Protein AF-A0A1Y4B1B4-F1 (afdb_monomer_lite)

Foldseek 3Di:
DDPDPVSVVVVVVVVVVCVVLVVLLVVLCVVVVQCVDDCRCNPDDCVSSVVSVVVVVVCVVPPDD

Radius of gyration: 15.01 Å; chains: 1; bounding box: 27×37×34 Å

Sequence (65 aa):
MPRNKLQGIVFGIIMSYAMAYGMEVYNIAIKEGVNLTAGGFSNMTNLIFWDALKEASYMARYAPI

pLDDT: mean 76.41, std 9.88, range [44.62, 87.12]

Structure (mmCIF, N/CA/C/O backbone):
data_AF-A0A1Y4B1B4-F1
#
_entry.id   AF-A0A1Y4B1B4-F1
#
loop_
_atom_site.group_PDB
_atom_site.id
_atom_site.type_symbol
_atom_site.label_atom_id
_atom_site.label_alt_id
_atom_site.label_comp_id
_atom_site.label_asym_id
_atom_site.label_entity_id
_atom_site.label_seq_id
_atom_site.pdbx_PDB_ins_code
_atom_site.Cartn_x
_atom_site.Cartn_y
_atom_site.Cartn_z
_atom_site.occupancy
_atom_site.B_iso_or_equiv
_atom_site.auth_seq_id
_atom_site.auth_comp_id
_atom_site.auth_asym_id
_atom_site.auth_atom_id
_atom_site.pdbx_PDB_model_num
ATOM 1 N N . MET A 1 1 ? -0.459 18.937 9.320 1.00 56.94 1 MET A N 1
ATOM 2 C CA . MET A 1 1 ? -0.295 18.857 10.788 1.00 56.94 1 MET A CA 1
ATOM 3 C C . MET A 1 1 ? -1.687 18.744 11.398 1.00 56.94 1 MET A C 1
ATOM 5 O O . MET A 1 1 ? -2.505 19.610 11.095 1.00 56.94 1 MET A O 1
ATOM 9 N N . PRO A 1 2 ? -2.013 17.654 12.115 1.00 54.69 2 PRO A N 1
ATOM 10 C CA . PRO A 1 2 ? -3.369 17.421 12.609 1.00 54.69 2 PRO A CA 1
ATOM 11 C C . PRO A 1 2 ? -3.776 18.550 13.557 1.00 54.69 2 PRO A C 1
ATOM 13 O O . PRO A 1 2 ? -3.091 18.825 14.538 1.00 54.69 2 PRO A O 1
ATOM 16 N N . ARG A 1 3 ? -4.874 19.233 13.226 1.00 66.19 3 ARG A N 1
ATOM 17 C CA . ARG A 1 3 ? -5.335 20.442 13.929 1.00 66.19 3 ARG A CA 1
ATOM 18 C C . ARG A 1 3 ? -6.367 20.123 15.022 1.00 66.19 3 ARG A C 1
ATOM 20 O O . ARG A 1 3 ? -6.675 20.987 15.829 1.00 66.19 3 ARG A O 1
ATOM 27 N N . ASN A 1 4 ? -6.871 18.881 15.047 1.00 77.69 4 ASN A N 1
ATOM 28 C CA . ASN A 1 4 ? -7.893 18.359 15.963 1.00 77.69 4 ASN A CA 1
ATOM 29 C C . ASN A 1 4 ? -7.587 16.910 16.387 1.00 77.69 4 ASN A C 1
ATOM 31 O O . ASN A 1 4 ? -7.041 16.138 15.597 1.00 77.69 4 ASN A O 1
ATOM 35 N N . LYS A 1 5 ? -8.017 16.503 17.596 1.00 75.75 5 LYS A N 1
ATOM 36 C CA . LYS A 1 5 ? -7.805 15.136 18.129 1.00 75.75 5 LYS A CA 1
ATOM 37 C C . LYS A 1 5 ? -8.331 14.033 17.199 1.00 75.75 5 LYS A C 1
ATOM 39 O O . LYS A 1 5 ? -7.641 13.043 16.990 1.00 75.75 5 LYS A O 1
ATOM 44 N N . LEU A 1 6 ? -9.498 14.233 16.581 1.00 78.56 6 LEU A N 1
ATOM 45 C CA . LEU A 1 6 ? -10.070 13.285 15.613 1.00 78.56 6 LEU A CA 1
ATOM 46 C C . LEU A 1 6 ? -9.214 13.142 14.346 1.00 78.56 6 LEU A C 1
ATOM 48 O O . LEU A 1 6 ? -9.011 12.029 13.875 1.00 78.56 6 LEU A O 1
ATOM 52 N N . GLN A 1 7 ? -8.647 14.239 13.828 1.00 79.25 7 GLN A N 1
ATOM 53 C CA . GLN A 1 7 ? -7.700 14.166 12.709 1.00 79.25 7 GLN A CA 1
ATOM 54 C C . GLN A 1 7 ? -6.426 13.421 13.101 1.00 79.25 7 GLN A C 1
ATOM 56 O O . GLN A 1 7 ? -5.905 12.677 12.284 1.00 79.25 7 GLN A O 1
ATOM 61 N N . GLY A 1 8 ? -5.934 13.597 14.331 1.00 83.00 8 GLY A N 1
ATOM 62 C CA . GLY A 1 8 ? -4.774 12.856 14.831 1.00 83.00 8 GLY A CA 1
ATOM 63 C C . GLY A 1 8 ? -5.016 11.346 14.866 1.0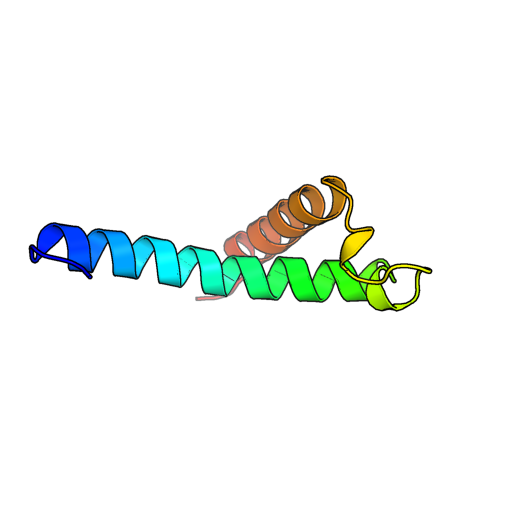0 83.00 8 GLY A C 1
ATOM 64 O O . GLY A 1 8 ? -4.159 10.588 14.424 1.00 83.00 8 GLY A O 1
ATOM 65 N N . ILE A 1 9 ? -6.201 10.918 15.314 1.00 85.81 9 ILE A N 1
ATOM 66 C CA . ILE A 1 9 ? -6.595 9.500 15.342 1.00 85.81 9 ILE A CA 1
ATOM 67 C C . ILE A 1 9 ? -6.713 8.942 13.921 1.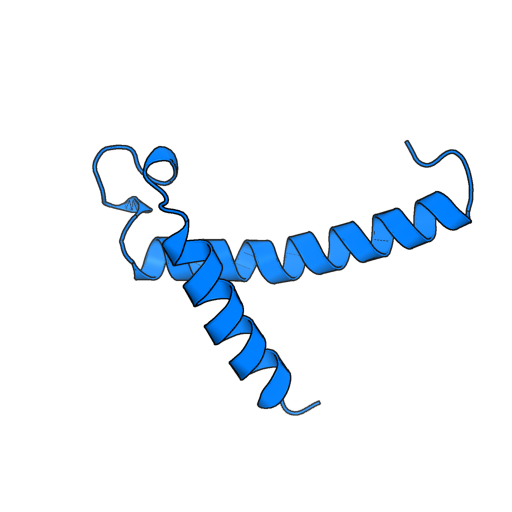00 85.81 9 ILE A C 1
ATOM 69 O O . ILE A 1 9 ? -6.096 7.928 13.609 1.00 85.81 9 ILE A O 1
ATOM 73 N N . VAL A 1 10 ? -7.453 9.620 13.039 1.00 86.06 10 VAL A N 1
ATOM 74 C CA . VAL A 1 10 ? -7.633 9.178 11.646 1.00 86.06 10 VAL A CA 1
ATOM 75 C C . VAL A 1 10 ? -6.296 9.140 10.903 1.00 86.06 10 VAL A C 1
ATOM 77 O O . VAL A 1 10 ? -6.014 8.177 10.197 1.00 86.06 10 VAL A O 1
ATOM 80 N N . PHE A 1 11 ? -5.441 10.145 11.099 1.00 83.75 11 PHE A N 1
ATOM 81 C CA . PHE A 1 11 ? -4.108 10.174 10.504 1.00 83.75 11 PHE A CA 1
ATOM 82 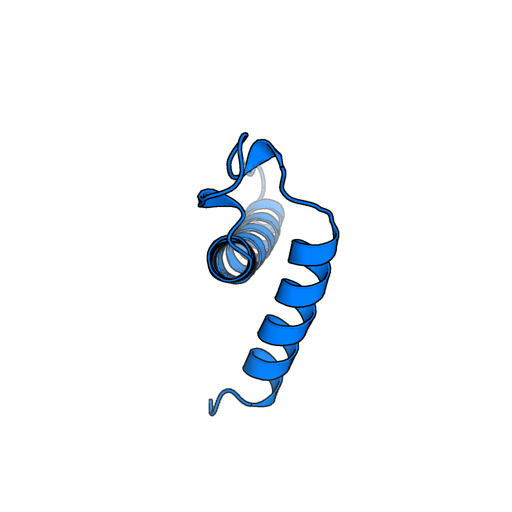C C . PHE A 1 11 ? -3.234 9.041 11.046 1.00 83.75 11 PHE A C 1
ATOM 84 O O . PHE A 1 11 ? -2.592 8.356 10.263 1.00 83.75 11 PHE A O 1
ATOM 91 N N . GLY A 1 12 ? -3.260 8.782 12.356 1.00 84.25 12 GLY A N 1
ATOM 92 C CA . GLY A 1 12 ? -2.547 7.656 12.960 1.00 84.25 12 GLY A CA 1
ATOM 93 C C . GLY A 1 12 ? -2.964 6.307 12.371 1.00 84.25 12 GLY A C 1
ATOM 94 O O . GLY A 1 12 ? -2.099 5.511 12.021 1.00 84.25 12 GLY A O 1
ATOM 95 N N . ILE A 1 13 ? -4.270 6.092 12.179 1.00 87.12 13 ILE A N 1
ATOM 96 C CA . ILE A 1 13 ? -4.815 4.872 11.565 1.00 87.12 13 ILE A CA 1
ATOM 97 C C . ILE A 1 13 ? -4.366 4.746 10.105 1.00 87.12 13 ILE A C 1
ATOM 99 O O . ILE A 1 13 ? -3.864 3.703 9.694 1.00 87.12 13 ILE A O 1
ATOM 103 N N . ILE A 1 14 ? -4.510 5.806 9.307 1.00 86.44 14 ILE A N 1
ATOM 104 C CA . ILE A 1 14 ? -4.087 5.784 7.900 1.00 86.44 14 ILE A CA 1
ATOM 105 C C . ILE A 1 14 ? -2.585 5.508 7.800 1.00 86.44 14 ILE A C 1
ATOM 107 O O . ILE A 1 14 ? -2.174 4.686 6.988 1.00 86.44 14 ILE A O 1
ATOM 111 N N . MET A 1 15 ? -1.770 6.133 8.651 1.00 86.06 15 MET A N 1
ATOM 112 C CA . MET A 1 15 ? -0.325 5.916 8.671 1.00 86.06 15 MET A CA 1
ATOM 113 C C . MET A 1 15 ? 0.041 4.494 9.103 1.00 86.06 15 MET A C 1
ATOM 115 O O . MET A 1 15 ? 0.943 3.912 8.507 1.00 86.06 15 MET A O 1
ATOM 119 N N . SER A 1 16 ? -0.650 3.908 10.090 1.00 85.75 16 SER A N 1
ATOM 120 C CA . SER A 1 16 ? -0.383 2.526 10.508 1.00 85.75 16 SER A CA 1
ATOM 121 C C . SER A 1 16 ? -0.717 1.527 9.403 1.00 85.75 16 SER A C 1
ATOM 123 O O . SER A 1 16 ? 0.078 0.627 9.140 1.00 85.75 16 SER A O 1
ATOM 125 N N . TYR A 1 17 ? -1.843 1.718 8.707 1.00 81.19 17 TYR A N 1
ATOM 126 C CA . TYR A 1 17 ? -2.197 0.885 7.556 1.00 81.19 17 TYR A CA 1
ATOM 127 C C . TYR A 1 17 ? -1.235 1.093 6.385 1.00 81.19 17 TYR A C 1
ATOM 129 O O . TYR A 1 17 ? -0.784 0.116 5.795 1.00 81.19 17 TYR A O 1
ATOM 137 N N . ALA A 1 18 ? -0.875 2.340 6.074 1.00 83.50 18 ALA A N 1
ATOM 138 C CA . ALA A 1 18 ? 0.056 2.654 4.995 1.00 83.50 18 ALA A CA 1
ATOM 139 C C . ALA A 1 18 ? 1.459 2.085 5.251 1.00 83.50 18 ALA A C 1
ATOM 141 O O . ALA A 1 18 ? 2.086 1.599 4.318 1.00 83.50 18 ALA A O 1
ATOM 142 N N . MET A 1 19 ? 1.942 2.099 6.496 1.00 85.69 19 MET A N 1
ATOM 143 C CA . MET A 1 19 ? 3.226 1.492 6.867 1.00 85.69 19 MET A CA 1
ATOM 144 C C . MET A 1 19 ? 3.196 -0.031 6.751 1.00 85.69 19 MET A C 1
ATOM 146 O O . MET A 1 19 ? 4.070 -0.603 6.106 1.00 85.69 19 MET A O 1
ATOM 150 N N . ALA A 1 20 ? 2.190 -0.685 7.338 1.00 83.62 20 ALA A N 1
ATOM 151 C CA . ALA A 1 20 ? 2.080 -2.142 7.285 1.00 83.62 20 ALA A CA 1
ATOM 152 C C . ALA A 1 20 ? 1.946 -2.643 5.839 1.00 83.62 20 ALA A C 1
ATOM 154 O O . ALA A 1 20 ? 2.658 -3.549 5.419 1.00 83.62 20 ALA A O 1
ATOM 155 N N . TYR A 1 21 ? 1.084 -1.998 5.054 1.00 81.19 21 TYR A N 1
ATOM 156 C CA . TYR A 1 21 ? 0.874 -2.352 3.656 1.00 81.19 21 TYR A CA 1
ATOM 157 C C . TYR A 1 21 ? 2.053 -1.952 2.756 1.00 81.19 21 TYR A C 1
ATOM 159 O O . TYR A 1 21 ? 2.425 -2.694 1.854 1.00 81.19 21 TYR A O 1
ATOM 167 N N . GLY A 1 22 ? 2.682 -0.803 3.010 1.00 84.31 22 GLY A N 1
ATOM 168 C CA . GLY A 1 22 ? 3.819 -0.316 2.229 1.00 84.31 22 GLY A CA 1
ATOM 169 C C . GLY A 1 22 ? 5.040 -1.231 2.314 1.00 84.31 22 GLY A C 1
ATOM 170 O O . GLY A 1 22 ? 5.704 -1.445 1.301 1.00 84.31 22 GLY A O 1
ATOM 171 N N . MET A 1 23 ? 5.304 -1.820 3.485 1.00 85.88 23 MET A N 1
ATOM 172 C CA . MET A 1 23 ? 6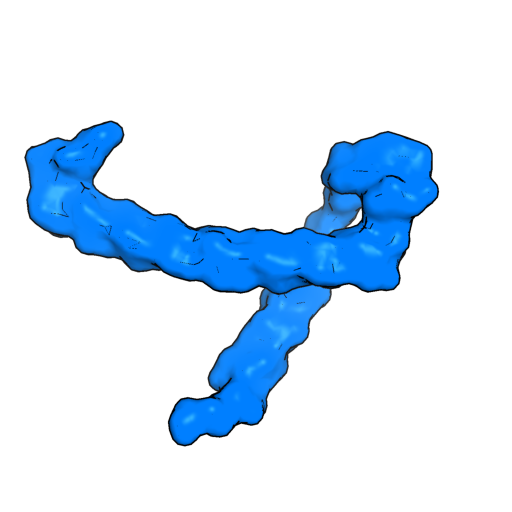.377 -2.809 3.643 1.00 85.88 23 MET A CA 1
ATOM 173 C C . MET A 1 23 ? 6.104 -4.088 2.849 1.00 85.88 23 MET A C 1
ATOM 175 O O . MET A 1 23 ? 7.022 -4.649 2.255 1.00 85.88 23 MET A O 1
ATOM 179 N N . GLU 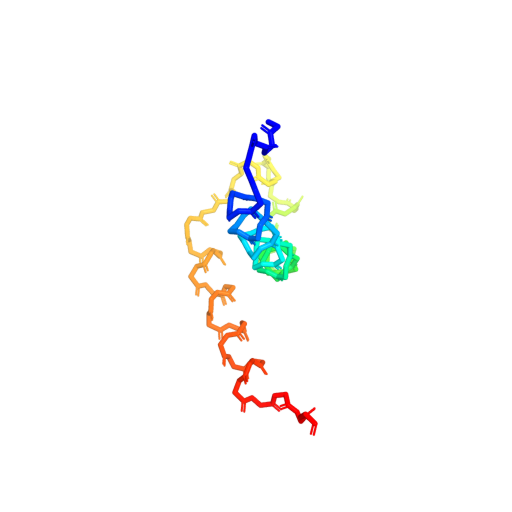A 1 24 ? 4.844 -4.511 2.784 1.00 84.06 24 GLU A N 1
ATOM 180 C CA . GLU A 1 24 ? 4.456 -5.691 2.016 1.00 84.06 24 GLU A CA 1
ATOM 181 C C . GLU A 1 24 ? 4.589 -5.456 0.507 1.00 84.06 24 GLU A C 1
ATOM 183 O O . GLU A 1 24 ? 5.208 -6.246 -0.203 1.00 84.06 24 GLU A O 1
ATOM 188 N N . VAL A 1 25 ? 4.112 -4.304 0.024 1.00 84.50 25 VAL A N 1
ATOM 189 C CA . VAL A 1 25 ? 4.302 -3.870 -1.370 1.00 84.50 25 VAL A CA 1
ATOM 190 C C . VAL A 1 25 ? 5.785 -3.829 -1.736 1.00 84.50 25 VAL A C 1
ATOM 192 O O . VAL A 1 25 ? 6.163 -4.269 -2.820 1.00 84.50 25 VAL A O 1
ATOM 195 N N . TYR A 1 26 ? 6.633 -3.328 -0.837 1.00 82.31 26 TYR A N 1
ATOM 196 C CA . TYR A 1 26 ? 8.074 -3.270 -1.055 1.00 82.31 26 TYR A CA 1
ATOM 197 C C . TYR A 1 26 ? 8.703 -4.666 -1.167 1.00 82.31 26 TYR A C 1
ATOM 199 O O . TYR A 1 26 ? 9.481 -4.921 -2.090 1.00 82.31 26 TYR A O 1
ATOM 207 N N . ASN A 1 27 ? 8.332 -5.589 -0.277 1.00 84.00 27 ASN A N 1
ATOM 208 C CA . ASN A 1 27 ? 8.818 -6.968 -0.312 1.00 84.00 27 ASN A CA 1
ATOM 209 C C . ASN A 1 27 ? 8.414 -7.682 -1.606 1.00 84.00 27 ASN A C 1
ATOM 211 O O . ASN A 1 27 ? 9.257 -8.327 -2.232 1.00 84.00 27 ASN A O 1
ATOM 215 N N . ILE A 1 28 ? 7.167 -7.520 -2.056 1.00 85.12 28 ILE A N 1
ATOM 216 C CA . ILE A 1 28 ? 6.714 -8.113 -3.320 1.00 85.12 28 ILE A CA 1
ATOM 217 C C . ILE A 1 28 ? 7.384 -7.457 -4.519 1.00 85.12 28 ILE A C 1
ATOM 219 O O . ILE A 1 28 ? 7.806 -8.160 -5.429 1.00 85.12 28 ILE A O 1
ATOM 223 N N . ALA A 1 29 ? 7.569 -6.138 -4.520 1.00 82.62 29 ALA A N 1
ATOM 224 C CA . ALA A 1 29 ? 8.297 -5.461 -5.591 1.00 82.62 29 ALA A CA 1
ATOM 225 C C . ALA A 1 29 ? 9.729 -6.009 -5.747 1.00 82.62 29 ALA A C 1
ATOM 227 O O . ALA A 1 29 ? 10.219 -6.174 -6.865 1.00 82.62 29 ALA A O 1
ATOM 228 N N . ILE A 1 30 ? 10.403 -6.330 -4.639 1.00 82.88 30 ILE A N 1
ATOM 229 C CA . ILE A 1 30 ? 11.716 -6.986 -4.668 1.00 82.88 30 ILE A CA 1
ATOM 230 C C . ILE A 1 30 ? 11.603 -8.435 -5.155 1.00 82.88 30 ILE A C 1
ATOM 232 O O . ILE A 1 30 ? 12.418 -8.854 -5.976 1.00 82.88 30 ILE A O 1
ATOM 236 N N . LYS A 1 31 ? 10.604 -9.186 -4.680 1.00 82.06 31 LYS A N 1
ATOM 237 C CA . LYS A 1 31 ? 10.348 -10.585 -5.065 1.00 82.06 31 LYS A CA 1
ATOM 238 C C . LYS A 1 31 ? 10.066 -10.738 -6.563 1.00 82.06 31 LYS A C 1
ATOM 240 O O . LYS A 1 31 ? 10.604 -11.642 -7.189 1.00 82.06 31 LYS A O 1
ATOM 245 N N . GLU A 1 32 ? 9.308 -9.810 -7.139 1.00 79.38 32 GLU A N 1
ATOM 246 C CA . GLU A 1 32 ? 9.020 -9.696 -8.576 1.00 79.38 32 GLU A CA 1
ATOM 247 C C . GLU A 1 32 ? 10.212 -9.134 -9.381 1.00 79.38 32 GLU A C 1
ATOM 249 O O . GLU A 1 32 ? 10.140 -8.967 -10.596 1.00 79.38 32 GLU A O 1
ATOM 254 N N . GLY A 1 33 ? 11.337 -8.825 -8.725 1.00 75.62 33 GLY A N 1
ATOM 255 C CA . GLY A 1 33 ? 12.564 -8.389 -9.388 1.00 75.62 33 GLY A CA 1
ATOM 256 C C . GLY A 1 33 ? 12.513 -6.962 -9.931 1.00 75.62 33 GLY A C 1
ATOM 257 O O . GLY A 1 33 ? 13.385 -6.573 -10.704 1.00 75.62 33 GLY A O 1
ATOM 258 N N . VAL A 1 34 ? 11.549 -6.142 -9.508 1.00 75.94 34 VAL A N 1
ATOM 259 C CA . VAL A 1 34 ? 11.358 -4.769 -10.009 1.00 75.94 34 VAL A CA 1
ATOM 260 C C . VAL A 1 34 ? 12.580 -3.904 -9.711 1.00 75.94 34 VAL A C 1
ATOM 262 O O . VAL A 1 34 ? 13.014 -3.125 -10.555 1.00 75.94 34 VAL A O 1
ATOM 265 N N . ASN A 1 35 ? 13.224 -4.122 -8.564 1.00 74.00 35 ASN A N 1
ATOM 266 C CA . ASN A 1 35 ? 14.495 -3.482 -8.216 1.00 74.00 35 ASN A CA 1
ATOM 267 C C . ASN A 1 35 ? 15.650 -3.826 -9.189 1.00 74.00 35 ASN A C 1
ATOM 269 O O . ASN A 1 35 ? 16.598 -3.059 -9.316 1.00 74.00 35 ASN A O 1
ATOM 273 N N . LEU A 1 36 ? 15.580 -4.967 -9.881 1.00 73.88 36 LEU A N 1
ATOM 274 C CA . LEU A 1 36 ? 16.591 -5.429 -10.841 1.00 73.88 36 LEU A CA 1
ATOM 275 C C . LEU A 1 36 ? 16.254 -5.043 -12.291 1.00 73.88 36 LEU A C 1
ATOM 277 O O . LEU A 1 36 ? 17.101 -5.171 -13.174 1.00 73.88 36 LEU A O 1
ATOM 281 N N . THR A 1 37 ? 15.033 -4.567 -12.552 1.00 71.44 37 THR A N 1
ATOM 282 C CA . THR A 1 37 ? 14.634 -4.083 -13.879 1.00 71.44 37 THR A CA 1
ATOM 283 C C . THR A 1 37 ? 15.220 -2.700 -14.172 1.00 71.44 37 THR A C 1
ATOM 285 O O . THR A 1 37 ? 15.392 -1.874 -13.274 1.00 71.44 37 THR A O 1
ATOM 288 N N . ALA A 1 38 ? 15.530 -2.416 -15.442 1.00 60.00 38 ALA A N 1
ATOM 289 C CA . ALA A 1 38 ? 16.003 -1.096 -15.859 1.00 60.00 38 ALA A CA 1
ATOM 290 C C . ALA A 1 38 ? 14.932 -0.039 -15.530 1.00 60.00 38 ALA A C 1
ATOM 292 O O . ALA A 1 38 ? 13.849 -0.062 -16.106 1.00 60.00 38 ALA A O 1
ATOM 293 N N . GLY A 1 39 ? 15.214 0.855 -14.577 1.00 68.88 39 GLY A N 1
ATOM 294 C CA . GLY A 1 39 ? 14.239 1.809 -14.025 1.00 68.88 39 GLY A CA 1
ATOM 295 C C . GLY A 1 39 ? 13.812 1.535 -12.575 1.00 68.88 39 GLY A C 1
ATOM 296 O O . GLY A 1 39 ? 13.185 2.400 -11.968 1.00 68.88 39 GLY A O 1
ATOM 297 N N . GLY A 1 40 ? 14.193 0.394 -11.988 1.00 73.25 40 GLY A N 1
ATOM 298 C CA . GLY A 1 40 ? 13.967 0.069 -10.576 1.00 73.25 40 GLY A CA 1
ATOM 299 C C . GLY A 1 40 ? 12.495 0.167 -10.164 1.00 73.25 40 GLY A C 1
ATOM 300 O O . GLY A 1 40 ? 11.591 -0.150 -10.935 1.00 73.25 40 GLY A O 1
ATOM 301 N N . PHE A 1 41 ? 12.237 0.690 -8.961 1.00 69.50 41 PHE A N 1
ATOM 302 C CA . PHE A 1 41 ? 10.876 0.914 -8.450 1.00 69.50 41 PHE A CA 1
ATOM 303 C C . PHE A 1 41 ? 10.025 1.879 -9.296 1.00 69.50 41 PHE A C 1
ATOM 305 O O . PHE A 1 41 ? 8.803 1.869 -9.171 1.00 69.50 41 PHE A O 1
ATOM 312 N N . SER A 1 42 ? 10.620 2.668 -10.197 1.00 68.75 42 SER A N 1
ATOM 313 C CA . SER A 1 42 ? 9.859 3.507 -11.137 1.00 68.75 42 SER A CA 1
ATOM 314 C C . SER A 1 42 ? 9.144 2.691 -12.219 1.00 68.75 42 SER A C 1
ATOM 316 O O . SER A 1 42 ? 8.236 3.209 -12.859 1.00 68.75 42 SER A O 1
ATOM 318 N N . ASN A 1 43 ? 9.526 1.421 -12.406 1.00 70.12 43 ASN A N 1
ATOM 319 C CA . ASN A 1 43 ? 8.851 0.465 -13.287 1.00 70.12 43 ASN A CA 1
ATOM 320 C C . ASN A 1 43 ? 7.837 -0.427 -12.547 1.00 70.12 43 ASN A C 1
ATOM 322 O O . ASN A 1 43 ? 7.357 -1.418 -13.100 1.00 70.12 43 ASN A O 1
ATOM 326 N N . MET A 1 44 ? 7.485 -0.090 -11.298 1.00 71.88 44 MET A N 1
ATOM 327 C CA . MET A 1 44 ? 6.429 -0.793 -10.573 1.00 71.88 44 MET A CA 1
ATOM 328 C C . MET A 1 44 ? 5.101 -0.706 -11.331 1.00 71.88 44 MET A C 1
ATOM 330 O O . MET A 1 44 ? 4.551 0.374 -11.541 1.00 71.88 44 MET A O 1
ATOM 334 N N . THR A 1 45 ? 4.553 -1.863 -11.696 1.00 76.88 45 THR A N 1
ATOM 335 C CA . THR A 1 45 ? 3.208 -1.953 -12.264 1.00 76.88 45 THR A CA 1
ATOM 336 C C . THR A 1 45 ? 2.162 -2.057 -11.155 1.00 76.88 45 THR A C 1
ATOM 338 O O . THR A 1 45 ? 2.429 -2.559 -10.061 1.00 76.88 45 THR A O 1
ATOM 341 N N . ASN A 1 46 ? 0.925 -1.639 -11.448 1.00 78.12 46 ASN A N 1
ATOM 342 C CA . ASN A 1 46 ? -0.197 -1.747 -10.505 1.00 78.12 46 ASN A CA 1
ATOM 343 C C . ASN A 1 46 ? -0.491 -3.195 -10.052 1.00 78.12 46 ASN A C 1
ATOM 345 O O . ASN A 1 46 ? -1.206 -3.391 -9.071 1.00 78.12 46 ASN A O 1
ATOM 349 N N . LEU A 1 47 ? 0.070 -4.202 -10.732 1.00 78.56 47 LEU A N 1
ATOM 350 C CA . LEU A 1 47 ? -0.033 -5.615 -10.362 1.00 78.56 47 LEU A CA 1
ATOM 351 C C . LEU A 1 47 ? 0.643 -5.917 -9.018 1.00 78.56 47 LEU A C 1
ATOM 353 O O . LEU A 1 47 ? 0.098 -6.679 -8.231 1.00 78.56 47 LEU A O 1
ATOM 357 N N . ILE A 1 48 ? 1.752 -5.247 -8.701 1.00 81.19 48 ILE A N 1
ATOM 358 C CA . ILE A 1 48 ? 2.494 -5.450 -7.446 1.00 81.19 48 ILE A CA 1
ATOM 359 C C . ILE A 1 48 ? 1.630 -5.076 -6.242 1.00 81.19 48 ILE A C 1
ATOM 361 O O . ILE A 1 48 ? 1.637 -5.768 -5.231 1.00 81.19 48 ILE A O 1
ATOM 365 N N . PHE A 1 49 ? 0.834 -4.010 -6.357 1.00 80.38 49 PHE A N 1
ATOM 366 C CA . PHE A 1 49 ? -0.132 -3.642 -5.322 1.00 80.38 49 PHE A CA 1
ATOM 367 C C . PHE A 1 49 ? -1.238 -4.698 -5.184 1.00 80.38 49 PHE A C 1
ATOM 369 O O . PHE A 1 49 ? -1.672 -5.007 -4.080 1.00 80.38 49 PHE A O 1
ATOM 376 N N . TRP A 1 50 ? -1.694 -5.283 -6.291 1.00 81.12 50 TRP A N 1
ATOM 377 C CA . TRP A 1 50 ? -2.705 -6.339 -6.246 1.00 81.12 50 TRP A CA 1
ATOM 378 C C . TRP A 1 50 ? -2.183 -7.616 -5.581 1.00 81.12 50 TRP A C 1
ATOM 380 O O . TRP A 1 50 ? -2.882 -8.222 -4.767 1.00 81.12 50 TRP A O 1
ATOM 390 N N . ASP A 1 51 ? -0.946 -8.000 -5.876 1.00 82.75 51 ASP A N 1
ATOM 391 C CA . ASP A 1 51 ? -0.331 -9.173 -5.262 1.00 82.75 51 ASP A CA 1
ATOM 392 C C . ASP A 1 51 ? 0.067 -8.909 -3.804 1.00 82.75 51 ASP A C 1
ATOM 394 O O . ASP A 1 51 ? -0.127 -9.784 -2.961 1.00 82.75 51 ASP A O 1
ATOM 398 N N . ALA A 1 52 ? 0.446 -7.674 -3.456 1.00 83.12 52 ALA A N 1
ATOM 399 C CA . ALA A 1 52 ? 0.661 -7.260 -2.066 1.00 83.12 52 ALA A CA 1
ATOM 400 C C . ALA A 1 52 ? -0.620 -7.297 -1.248 1.00 83.12 52 ALA A C 1
ATOM 402 O O . ALA A 1 52 ? -0.605 -7.752 -0.109 1.00 83.12 52 ALA A O 1
ATOM 403 N N . LEU A 1 53 ? -1.755 -6.899 -1.827 1.00 82.00 53 LEU A N 1
ATOM 404 C CA . LEU A 1 53 ? -3.055 -7.062 -1.179 1.00 82.00 53 LEU A CA 1
ATOM 405 C C . LEU A 1 53 ? -3.395 -8.531 -0.947 1.00 82.00 53 LEU A C 1
ATOM 407 O O . LEU A 1 53 ? -3.909 -8.866 0.120 1.00 82.00 53 LEU A O 1
ATOM 411 N N . LYS A 1 54 ? -3.110 -9.414 -1.910 1.00 82.06 54 LYS A N 1
ATOM 412 C CA . LYS A 1 54 ? -3.343 -10.851 -1.732 1.00 82.06 54 LYS A CA 1
ATOM 413 C C . LYS A 1 54 ? -2.469 -11.413 -0.620 1.00 82.06 54 LYS A C 1
ATOM 415 O O . LYS A 1 54 ? -3.032 -11.986 0.309 1.00 82.06 54 LYS A O 1
ATOM 420 N N . GLU A 1 55 ? -1.147 -11.239 -0.669 1.00 79.88 55 GLU A N 1
ATOM 421 C CA . GLU A 1 55 ? -0.246 -11.766 0.370 1.00 79.88 55 GLU A CA 1
ATOM 422 C C . GLU A 1 55 ? -0.558 -11.152 1.742 1.00 79.88 55 GLU A C 1
ATOM 424 O O . GLU A 1 55 ? -0.712 -11.898 2.709 1.00 79.88 55 GLU A O 1
ATOM 429 N N . ALA A 1 56 ? -0.818 -9.840 1.822 1.00 79.12 56 ALA A N 1
ATOM 430 C CA . ALA A 1 56 ? -1.264 -9.191 3.056 1.00 79.12 56 ALA A CA 1
ATOM 431 C C . ALA A 1 56 ? -2.591 -9.770 3.574 1.00 79.12 56 ALA A C 1
ATOM 433 O O . ALA A 1 56 ? -2.745 -9.973 4.775 1.00 79.12 56 ALA A O 1
ATOM 434 N N . SER A 1 57 ? -3.555 -10.068 2.695 1.00 77.75 57 SER A N 1
ATOM 435 C CA . SER A 1 57 ? -4.836 -10.674 3.088 1.00 77.75 57 SER A CA 1
ATOM 436 C C . SER A 1 57 ? -4.690 -12.125 3.553 1.00 77.75 57 SER A C 1
ATOM 438 O O . SER A 1 57 ? -5.399 -12.553 4.466 1.00 77.75 57 SER A O 1
ATOM 440 N N . TYR A 1 58 ? -3.751 -12.875 2.967 1.00 75.81 58 TYR A N 1
ATOM 441 C CA . TYR A 1 58 ? -3.411 -14.222 3.408 1.00 75.81 58 TYR A CA 1
ATOM 442 C C . TYR A 1 58 ? -2.707 -14.185 4.760 1.00 75.81 58 TYR A C 1
ATOM 444 O O . TYR A 1 58 ? -3.103 -14.920 5.660 1.00 75.81 58 TYR A O 1
ATOM 452 N N . MET A 1 59 ? -1.742 -13.286 4.954 1.00 72.00 59 MET A N 1
ATOM 453 C CA . MET A 1 59 ? -1.099 -13.104 6.252 1.00 72.00 59 MET A CA 1
ATOM 454 C C . MET A 1 59 ? -2.086 -12.618 7.311 1.00 72.00 59 MET A C 1
ATOM 456 O O . MET A 1 59 ? -2.117 -13.181 8.391 1.00 72.00 59 MET A O 1
ATOM 460 N N . ALA A 1 60 ? -2.976 -11.673 7.006 1.00 69.31 60 ALA A N 1
ATOM 461 C CA . ALA A 1 60 ? -4.004 -11.231 7.950 1.00 69.31 60 ALA A CA 1
ATOM 462 C C . ALA A 1 60 ? -5.001 -12.344 8.330 1.00 69.31 60 ALA A C 1
ATOM 464 O O . ALA A 1 60 ? -5.545 -12.333 9.431 1.00 69.31 60 ALA A O 1
ATOM 465 N N . ARG A 1 61 ? -5.255 -13.307 7.433 1.00 60.06 61 ARG A N 1
ATOM 466 C CA . ARG A 1 61 ? -6.142 -14.453 7.690 1.00 60.06 61 ARG A CA 1
ATOM 467 C C . ARG A 1 61 ? -5.446 -15.604 8.425 1.00 60.06 61 ARG A C 1
ATOM 469 O O . ARG A 1 61 ? -6.116 -16.316 9.166 1.00 60.06 61 ARG A O 1
ATOM 476 N N . TYR A 1 62 ? -4.149 -15.809 8.196 1.00 60.50 62 TYR A N 1
ATOM 477 C CA . TYR A 1 62 ? -3.378 -16.934 8.740 1.00 60.50 62 TYR A CA 1
ATOM 478 C C . TYR A 1 62 ? -2.383 -16.546 9.842 1.00 60.50 62 TYR A C 1
ATOM 480 O O .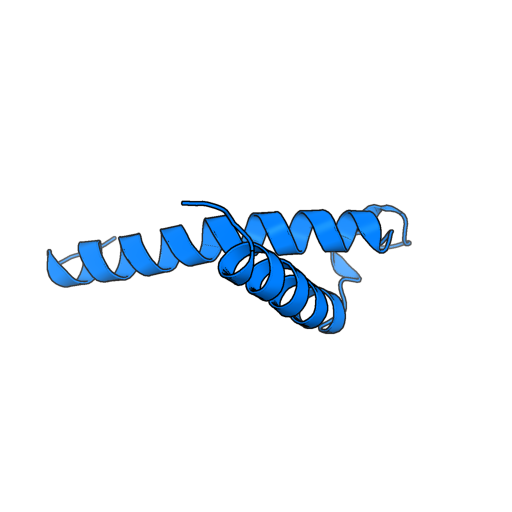 TYR A 1 62 ? -1.744 -17.435 10.399 1.00 60.50 62 TYR A O 1
ATOM 488 N N . ALA A 1 63 ? -2.243 -15.261 10.178 1.00 50.31 63 ALA A N 1
ATOM 489 C CA . ALA A 1 63 ? -1.435 -14.821 11.307 1.00 50.31 63 ALA A CA 1
ATOM 490 C C . ALA A 1 63 ? -2.064 -15.350 12.606 1.00 50.31 63 ALA A C 1
ATOM 492 O O . ALA A 1 63 ? -3.198 -14.975 12.922 1.00 50.31 63 ALA A O 1
ATOM 493 N N . PRO A 1 64 ? -1.366 -16.222 13.358 1.00 44.62 64 PRO A N 1
ATOM 494 C CA . PRO A 1 64 ? -1.798 -16.577 14.696 1.00 44.62 64 PRO A CA 1
ATOM 495 C C . PRO A 1 64 ? -1.633 -15.325 15.558 1.00 44.62 64 PRO A C 1
ATOM 497 O O . PRO A 1 64 ? -0.525 -14.809 15.709 1.00 44.62 64 PRO A O 1
ATOM 500 N N . ILE A 1 65 ? -2.755 -14.802 16.043 1.00 48.53 65 ILE A N 1
ATOM 501 C CA . ILE A 1 65 ? -2.782 -13.791 17.102 1.00 48.53 65 ILE A CA 1
ATOM 502 C C . ILE A 1 65 ? -2.458 -14.496 18.419 1.00 48.53 65 ILE A C 1
ATOM 504 O O . ILE A 1 65 ? -3.023 -15.595 18.631 1.00 48.53 65 ILE A O 1
#

Secondary structure (DSSP, 8-state):
---SHHHHHHHHHHHHHHHHHHHHHHHHHHHTTGGGSTTGGGG--HHHHHHHHHHHHHHHHH---